Protein AF-A0A927XE94-F1 (afdb_monomer_lite)

Structure (mmCIF, N/CA/C/O backbone):
data_AF-A0A927XE94-F1
#
_entry.id   AF-A0A927XE94-F1
#
loop_
_atom_site.group_PDB
_atom_site.id
_atom_site.type_symbol
_atom_site.label_atom_id
_atom_site.label_alt_id
_atom_site.label_comp_id
_atom_site.label_asym_id
_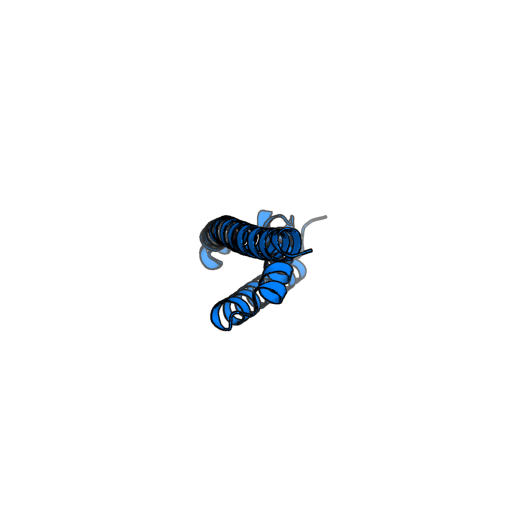atom_site.label_entity_id
_atom_site.label_seq_id
_atom_site.pdbx_PDB_ins_code
_atom_site.Cartn_x
_atom_site.Cartn_y
_atom_site.Cartn_z
_atom_site.occupancy
_atom_site.B_iso_or_equiv
_atom_site.auth_seq_id
_atom_site.auth_comp_id
_atom_site.auth_asym_id
_atom_site.auth_atom_id
_atom_site.pdbx_PDB_model_num
ATOM 1 N N . MET A 1 1 ? -11.392 18.296 19.621 1.00 59.00 1 MET A N 1
ATOM 2 C CA . MET A 1 1 ? -12.677 17.599 19.860 1.00 59.00 1 MET A CA 1
ATOM 3 C C . MET A 1 1 ? -12.341 16.137 20.080 1.00 59.00 1 MET A C 1
ATOM 5 O O . MET A 1 1 ? -11.395 15.687 19.453 1.00 59.00 1 MET A O 1
ATOM 9 N N . ALA A 1 2 ? -13.008 15.434 20.996 1.00 74.56 2 ALA A N 1
ATOM 10 C CA . ALA A 1 2 ? -12.756 14.004 21.177 1.00 74.56 2 ALA A CA 1
ATOM 11 C C . ALA A 1 2 ? -13.324 13.235 19.975 1.00 74.56 2 ALA A C 1
ATOM 13 O O . ALA A 1 2 ? -14.479 13.475 19.620 1.00 74.56 2 ALA A O 1
ATOM 14 N N . VAL A 1 3 ? -12.530 12.353 19.362 1.00 80.94 3 VAL A N 1
ATOM 15 C CA . VAL A 1 3 ? -12.985 11.488 18.266 1.00 80.94 3 VAL A CA 1
ATOM 16 C C . VAL A 1 3 ? -14.110 10.587 18.768 1.00 80.94 3 VAL A C 1
ATOM 18 O O . VAL A 1 3 ? -13.988 9.914 19.796 1.00 80.94 3 VAL A O 1
ATOM 21 N N . THR A 1 4 ? -15.224 10.577 18.046 1.00 88.56 4 THR A N 1
ATOM 22 C CA . THR A 1 4 ? -16.390 9.763 18.385 1.00 88.56 4 THR A CA 1
ATOM 23 C C . THR A 1 4 ? -16.169 8.293 18.025 1.00 88.56 4 THR A C 1
ATOM 25 O O . THR A 1 4 ? -15.383 7.940 17.143 1.00 88.56 4 THR A O 1
ATOM 28 N N . GLN A 1 5 ? -16.905 7.399 18.687 1.00 88.56 5 GLN A N 1
ATOM 29 C CA . GLN A 1 5 ? -16.843 5.968 18.374 1.00 88.56 5 GLN A CA 1
ATOM 30 C C . GLN A 1 5 ? -17.301 5.666 16.937 1.00 88.56 5 GLN A C 1
ATOM 32 O O . GLN A 1 5 ? -16.804 4.730 16.315 1.00 88.56 5 GLN A O 1
ATOM 37 N N . GLU A 1 6 ? -18.227 6.464 16.406 1.00 91.25 6 GLU A N 1
ATOM 38 C CA . GLU A 1 6 ? -18.730 6.332 15.038 1.00 91.25 6 GLU A CA 1
ATOM 39 C C . GLU A 1 6 ? -17.656 6.705 14.006 1.00 91.25 6 GLU A C 1
ATOM 41 O O . GLU A 1 6 ? -17.423 5.949 13.062 1.00 91.25 6 GLU A O 1
ATOM 46 N N . GLU A 1 7 ? -16.919 7.796 14.238 1.00 92.25 7 GLU A N 1
ATOM 47 C CA . GLU A 1 7 ? -15.772 8.191 13.408 1.00 92.25 7 GLU A CA 1
ATOM 48 C C . GLU A 1 7 ? -14.672 7.121 13.424 1.00 92.25 7 GLU A C 1
ATOM 50 O O . GLU A 1 7 ? -14.163 6.746 12.365 1.00 92.25 7 GLU A O 1
ATOM 55 N N . LYS A 1 8 ? -14.364 6.540 14.596 1.00 92.00 8 LYS A N 1
ATOM 56 C CA . LYS A 1 8 ? -13.419 5.411 14.699 1.00 92.00 8 LYS A CA 1
ATOM 57 C C . LYS A 1 8 ? -13.870 4.211 13.873 1.00 92.00 8 LYS A C 1
ATOM 59 O O . LYS A 1 8 ? -13.077 3.631 13.135 1.00 92.00 8 LYS A O 1
ATOM 64 N N . GLN A 1 9 ? -15.140 3.824 13.976 1.00 94.00 9 GLN A N 1
ATOM 65 C CA . GLN A 1 9 ? -15.673 2.686 13.225 1.00 94.00 9 GLN A CA 1
ATOM 66 C C . GLN A 1 9 ? -15.656 2.927 11.713 1.00 94.00 9 GLN A C 1
ATOM 68 O O . GLN A 1 9 ? -15.313 2.014 10.956 1.00 94.00 9 GLN A O 1
ATOM 73 N N . ALA A 1 10 ? -15.994 4.140 11.271 1.00 95.62 10 ALA A N 1
ATOM 74 C CA . ALA A 1 10 ? -15.935 4.521 9.867 1.00 95.62 10 ALA A CA 1
ATOM 75 C C . ALA A 1 10 ? -14.500 4.437 9.323 1.00 95.62 10 ALA A C 1
ATOM 77 O O . ALA A 1 10 ? -14.279 3.819 8.276 1.00 95.62 10 ALA A O 1
ATOM 78 N N . GLU A 1 11 ? -13.520 4.958 10.065 1.00 95.88 11 GLU A N 1
ATOM 79 C CA . GLU A 1 11 ? -12.117 4.941 9.644 1.00 95.88 11 GLU A CA 1
ATOM 80 C C . GLU A 1 11 ? -11.541 3.519 9.629 1.00 95.88 11 GLU A C 1
ATOM 82 O O . GLU A 1 11 ? -10.878 3.121 8.673 1.00 95.88 11 GLU A O 1
ATOM 87 N N . VAL A 1 12 ? -11.875 2.686 10.620 1.00 95.94 12 VAL A N 1
ATOM 88 C CA . VAL A 1 12 ? -11.479 1.266 10.637 1.00 95.94 12 VAL A CA 1
ATOM 89 C C . VAL A 1 12 ? -12.097 0.498 9.465 1.00 95.94 12 VAL A C 1
ATOM 91 O O . VAL A 1 12 ? -11.441 -0.355 8.862 1.00 95.94 12 VAL A O 1
ATOM 94 N N . LYS A 1 13 ? -13.352 0.788 9.105 1.00 97.44 13 LYS A N 1
ATOM 95 C CA . LYS A 1 13 ? -13.994 0.184 7.929 1.00 97.44 13 LYS A CA 1
ATOM 96 C C . LYS A 1 13 ? -13.278 0.595 6.642 1.00 97.44 13 LYS A C 1
ATOM 98 O O . LYS A 1 13 ? -13.048 -0.258 5.784 1.00 97.44 13 LYS A O 1
ATOM 103 N N . LYS A 1 14 ? -12.898 1.870 6.527 1.00 97.94 14 LYS A N 1
ATOM 104 C CA . LYS A 1 14 ? -12.124 2.391 5.397 1.00 97.94 14 LYS A CA 1
ATOM 105 C C . LYS A 1 14 ? -10.752 1.722 5.307 1.00 97.94 14 LYS A C 1
ATOM 107 O O . LYS A 1 14 ? -10.422 1.189 4.252 1.00 97.94 14 LYS A O 1
ATOM 112 N N . LEU A 1 15 ? -10.015 1.643 6.417 1.00 98.25 15 LEU A N 1
ATOM 113 C CA . LEU A 1 15 ? -8.732 0.941 6.510 1.00 98.25 15 LEU A CA 1
ATOM 114 C C . LEU A 1 15 ? -8.839 -0.493 5.974 1.00 98.25 15 LEU A C 1
ATOM 116 O O . LEU A 1 15 ? -8.082 -0.880 5.089 1.00 98.25 15 LEU A O 1
ATOM 120 N N . LYS A 1 16 ? -9.799 -1.275 6.485 1.00 98.06 16 LYS A N 1
ATOM 121 C CA . LYS A 1 16 ? -9.990 -2.677 6.077 1.00 98.06 16 LYS A CA 1
ATOM 122 C C . LYS A 1 16 ? -10.305 -2.807 4.591 1.00 98.06 16 LYS A C 1
ATOM 124 O O . LYS A 1 16 ? -9.756 -3.687 3.933 1.00 98.06 16 LYS A O 1
ATOM 129 N N . LYS A 1 17 ? -11.168 -1.930 4.072 1.00 98.50 17 LYS A N 1
ATOM 130 C CA . LYS A 1 17 ? -11.512 -1.892 2.649 1.00 98.50 17 LYS A CA 1
ATOM 131 C C . LYS A 1 17 ? -10.267 -1.645 1.793 1.00 98.50 17 LYS A C 1
ATOM 133 O O . LYS A 1 17 ? -9.988 -2.442 0.906 1.00 98.50 17 LYS A O 1
ATOM 138 N N . VAL A 1 18 ? -9.498 -0.600 2.102 1.00 98.50 18 VAL A N 1
ATOM 139 C CA . VAL A 1 18 ? -8.296 -0.233 1.336 1.00 98.50 18 VAL A CA 1
ATOM 140 C C . VAL A 1 18 ? -7.241 -1.339 1.395 1.00 98.50 18 VAL A C 1
ATOM 142 O O . VAL A 1 18 ? -6.654 -1.672 0.371 1.00 98.50 18 VAL A O 1
ATOM 145 N N . VAL A 1 19 ? -7.025 -1.957 2.561 1.00 98.44 19 VAL A N 1
ATOM 146 C CA . VAL A 1 19 ? -6.098 -3.095 2.699 1.00 98.44 19 VAL A CA 1
ATOM 147 C C . VAL A 1 19 ? -6.518 -4.270 1.813 1.00 98.44 19 VAL A C 1
ATOM 149 O O . VAL A 1 19 ? -5.669 -4.846 1.134 1.00 98.44 19 VAL A O 1
ATOM 152 N N . HIS A 1 20 ? -7.811 -4.610 1.789 1.00 98.50 20 HIS A N 1
ATOM 153 C CA . HIS A 1 20 ? -8.329 -5.695 0.954 1.00 98.50 20 HIS A CA 1
ATOM 154 C C . HIS A 1 20 ? -8.168 -5.382 -0.538 1.00 98.50 20 HIS A C 1
ATOM 156 O O . HIS A 1 20 ? -7.568 -6.163 -1.271 1.00 98.50 20 HIS A O 1
ATOM 162 N N . GLU A 1 21 ? -8.631 -4.210 -0.978 1.00 98.56 21 GLU A N 1
ATOM 163 C CA . GLU A 1 21 ? -8.545 -3.788 -2.380 1.00 98.56 21 GLU A CA 1
ATOM 164 C C . GLU A 1 21 ? -7.089 -3.683 -2.851 1.00 98.56 21 GLU A C 1
ATOM 166 O O . GLU A 1 21 ? -6.767 -4.059 -3.979 1.00 98.56 21 GLU A O 1
ATOM 171 N N . MET A 1 22 ? -6.179 -3.213 -1.992 1.00 98.44 22 MET A N 1
ATOM 172 C CA . MET A 1 22 ? -4.755 -3.151 -2.315 1.00 98.44 22 MET A CA 1
ATOM 173 C C . MET A 1 22 ? -4.170 -4.558 -2.477 1.00 98.44 22 MET A C 1
ATOM 175 O O . MET A 1 22 ? -3.424 -4.798 -3.426 1.00 98.44 22 MET A O 1
ATOM 179 N N . GLY A 1 23 ? -4.518 -5.492 -1.586 1.00 98.25 23 GLY A N 1
ATOM 180 C CA . GLY A 1 23 ? -4.106 -6.894 -1.680 1.00 98.25 23 GLY A CA 1
ATOM 181 C C . GLY A 1 23 ? -4.592 -7.569 -2.966 1.00 98.25 23 GLY A C 1
ATOM 182 O O . GLY A 1 23 ? -3.806 -8.222 -3.658 1.00 98.25 23 GLY A O 1
ATOM 183 N N . ASP A 1 24 ? -5.851 -7.346 -3.338 1.00 98.62 24 ASP A N 1
ATOM 184 C CA . ASP A 1 24 ? -6.429 -7.873 -4.577 1.00 98.62 24 ASP A CA 1
ATOM 185 C C . ASP A 1 24 ? -5.729 -7.301 -5.815 1.00 98.62 24 ASP A C 1
ATOM 187 O O . ASP A 1 24 ? -5.366 -8.039 -6.730 1.00 98.62 24 ASP A O 1
ATOM 191 N N . ASN A 1 25 ? -5.469 -5.993 -5.855 1.00 98.56 25 ASN A N 1
ATOM 192 C CA . ASN A 1 25 ? -4.767 -5.389 -6.989 1.00 98.56 25 ASN A CA 1
ATOM 193 C C . ASN A 1 25 ? -3.322 -5.893 -7.106 1.00 98.56 25 ASN A C 1
ATOM 195 O O . ASN A 1 25 ? -2.857 -6.174 -8.210 1.00 98.56 25 ASN A O 1
ATOM 199 N N . LEU A 1 26 ? -2.624 -6.079 -5.982 1.00 98.00 26 LEU A N 1
ATOM 200 C CA . LEU A 1 26 ? -1.271 -6.641 -5.978 1.00 98.00 26 LEU A CA 1
ATOM 201 C C . LEU A 1 26 ? -1.233 -8.081 -6.495 1.00 98.00 26 LEU A C 1
ATOM 203 O O . LEU A 1 26 ? -0.355 -8.415 -7.288 1.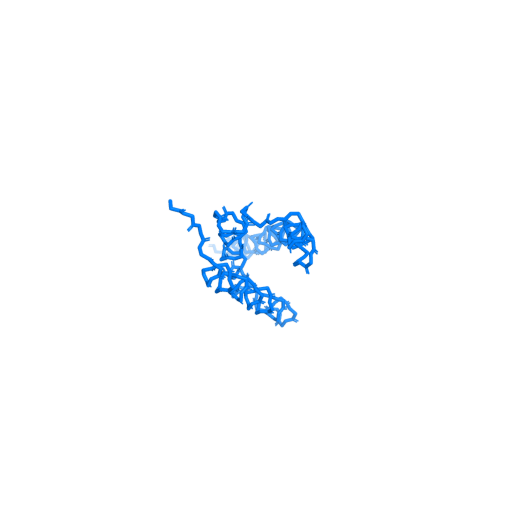00 98.00 26 LEU A O 1
ATOM 207 N N . THR A 1 27 ? -2.173 -8.926 -6.070 1.00 98.00 27 THR A N 1
ATOM 208 C CA . THR A 1 27 ? -2.230 -10.333 -6.505 1.00 98.00 27 THR A CA 1
ATOM 209 C C . THR A 1 27 ? -2.628 -10.484 -7.975 1.00 98.00 27 THR A C 1
ATOM 211 O O . THR A 1 27 ? -2.196 -11.435 -8.623 1.00 98.00 27 THR A O 1
ATOM 214 N N . ASN A 1 28 ? -3.366 -9.517 -8.528 1.00 98.25 28 ASN A N 1
ATOM 215 C CA . ASN A 1 28 ? -3.758 -9.478 -9.939 1.00 98.25 28 ASN A CA 1
ATOM 216 C C . ASN A 1 28 ? -2.786 -8.697 -10.847 1.00 98.25 28 ASN A C 1
ATOM 218 O O . ASN A 1 28 ? -3.059 -8.537 -12.032 1.00 98.25 28 ASN A O 1
ATOM 222 N N . ASN A 1 29 ? -1.637 -8.244 -10.330 1.00 97.12 29 ASN A N 1
ATOM 223 C CA . ASN A 1 29 ? -0.648 -7.423 -11.049 1.00 97.12 29 ASN A CA 1
ATOM 224 C C . ASN A 1 29 ? -1.155 -6.042 -11.522 1.00 97.12 29 ASN A C 1
ATOM 226 O O . ASN A 1 29 ? -0.538 -5.413 -12.385 1.00 97.12 29 ASN A O 1
ATOM 230 N N . ASN A 1 30 ? -2.227 -5.527 -10.921 1.00 97.88 30 ASN A N 1
ATOM 231 C CA . ASN A 1 30 ? -2.740 -4.174 -11.151 1.00 97.88 30 ASN A CA 1
ATOM 232 C C . ASN A 1 30 ? -1.919 -3.163 -10.331 1.00 97.88 30 ASN A C 1
ATOM 234 O O . ASN A 1 30 ? -2.363 -2.611 -9.320 1.00 97.88 30 ASN A O 1
ATOM 238 N N . PHE A 1 31 ? -0.645 -2.990 -10.697 1.00 95.56 31 PHE A N 1
ATOM 239 C CA . PHE A 1 31 ? 0.322 -2.276 -9.857 1.00 95.56 31 PHE A CA 1
ATOM 240 C C . PHE A 1 31 ? 0.089 -0.765 -9.765 1.00 95.56 31 PHE A C 1
ATOM 242 O O . PHE A 1 31 ? 0.535 -0.149 -8.794 1.00 95.56 31 PHE A O 1
ATOM 249 N N . GLU A 1 32 ? -0.579 -0.161 -10.747 1.00 95.69 32 GLU A N 1
ATOM 250 C CA . GLU A 1 32 ? -0.858 1.275 -10.732 1.00 95.69 32 GLU A CA 1
ATOM 251 C C . GLU A 1 32 ? -2.050 1.589 -9.816 1.00 95.69 32 GLU A C 1
ATOM 253 O O . GLU A 1 32 ? -1.955 2.475 -8.969 1.00 95.69 32 GLU A O 1
ATOM 258 N N . GLU A 1 33 ? -3.113 0.787 -9.869 1.00 97.50 33 GLU A N 1
ATOM 259 C CA . GLU A 1 33 ? -4.227 0.837 -8.919 1.00 97.50 33 GLU A CA 1
ATOM 260 C C . GLU A 1 33 ? -3.738 0.561 -7.490 1.00 97.50 33 GLU A C 1
ATOM 262 O O . GLU A 1 33 ? -4.048 1.315 -6.563 1.00 97.50 33 GLU A O 1
ATOM 267 N N . ALA A 1 34 ? -2.889 -0.458 -7.308 1.00 98.25 34 ALA A N 1
ATOM 268 C CA . ALA A 1 34 ? -2.270 -0.748 -6.015 1.00 98.25 34 ALA A CA 1
ATOM 269 C C . ALA A 1 34 ? -1.412 0.420 -5.496 1.00 98.25 34 ALA A C 1
ATOM 271 O O . ALA A 1 34 ? -1.341 0.635 -4.288 1.00 98.25 34 ALA A O 1
ATOM 272 N N . PHE A 1 35 ? -0.769 1.189 -6.382 1.00 98.00 35 PHE A N 1
ATOM 273 C CA . PHE A 1 35 ? -0.001 2.376 -6.001 1.00 98.00 35 PHE A CA 1
ATOM 274 C C . PHE A 1 35 ? -0.891 3.509 -5.491 1.00 98.00 35 PHE A C 1
ATOM 276 O O . PHE A 1 35 ? -0.545 4.147 -4.495 1.00 98.00 35 PHE A O 1
ATOM 283 N N . GLN A 1 36 ? -2.052 3.735 -6.105 1.00 98.25 36 GLN A N 1
ATOM 284 C CA . GLN A 1 36 ? -3.012 4.719 -5.594 1.00 98.25 36 GLN A CA 1
ATOM 285 C C . GLN A 1 36 ? -3.534 4.310 -4.209 1.00 98.25 36 GLN A C 1
ATOM 287 O O . GLN A 1 36 ? -3.476 5.104 -3.268 1.00 98.25 36 GLN A O 1
ATOM 292 N N . LEU A 1 37 ? -3.922 3.041 -4.048 1.00 98.62 37 LEU A N 1
ATOM 293 C CA . LEU A 1 37 ? -4.385 2.495 -2.768 1.00 98.62 37 LEU A CA 1
ATOM 294 C C . LEU A 1 37 ? -3.293 2.508 -1.688 1.00 98.62 37 LEU A C 1
ATOM 296 O O . LEU A 1 37 ? -3.590 2.744 -0.521 1.00 98.62 37 LEU A O 1
ATOM 300 N N . ALA A 1 38 ? -2.021 2.327 -2.053 1.00 98.38 38 ALA A N 1
ATOM 301 C CA . ALA A 1 38 ? -0.902 2.433 -1.116 1.00 98.38 38 ALA A CA 1
ATOM 302 C C . ALA A 1 38 ? -0.727 3.853 -0.554 1.00 98.38 38 ALA A C 1
ATOM 304 O O . ALA A 1 38 ? -0.380 4.013 0.619 1.00 98.38 38 ALA A O 1
ATOM 305 N N . ASN A 1 39 ? -0.959 4.883 -1.375 1.00 98.38 39 ASN A N 1
ATOM 306 C CA . ASN A 1 39 ? -0.953 6.272 -0.912 1.00 98.38 39 ASN A CA 1
ATOM 307 C C . ASN A 1 39 ? -2.127 6.534 0.035 1.00 98.38 39 ASN A C 1
ATOM 309 O O . ASN A 1 39 ? -1.923 7.102 1.106 1.00 98.38 39 ASN A O 1
ATOM 313 N N . GLU A 1 40 ? -3.327 6.061 -0.311 1.00 98.25 40 GLU A N 1
ATOM 314 C CA . GLU A 1 40 ? -4.498 6.179 0.562 1.00 98.25 40 GLU A CA 1
ATOM 315 C C . GLU A 1 40 ? -4.284 5.455 1.899 1.00 98.25 40 GLU A C 1
ATOM 317 O O . GLU A 1 40 ? -4.526 6.028 2.963 1.00 98.25 40 GLU A O 1
ATOM 322 N N . LEU A 1 41 ? -3.759 4.228 1.863 1.00 98.50 41 LEU A N 1
ATOM 323 C CA . LEU A 1 41 ? -3.448 3.449 3.058 1.00 98.50 41 LEU A CA 1
ATOM 324 C C . LEU A 1 41 ? -2.446 4.179 3.954 1.00 98.50 41 LEU A C 1
ATOM 326 O O . LEU A 1 41 ? -2.623 4.216 5.170 1.00 98.50 41 LEU A O 1
ATOM 330 N N . LYS A 1 42 ? -1.413 4.790 3.363 1.00 98.19 42 LYS A N 1
ATOM 331 C CA . LYS A 1 42 ? -0.453 5.610 4.105 1.00 98.19 42 LYS A CA 1
ATOM 332 C C . LYS A 1 42 ? -1.159 6.761 4.826 1.00 98.19 42 LYS A C 1
ATOM 334 O O . LYS A 1 42 ? -0.954 6.925 6.025 1.00 98.19 42 LYS A O 1
ATOM 339 N N . THR A 1 43 ? -2.010 7.510 4.125 1.00 97.94 43 THR A N 1
ATOM 340 C CA . THR A 1 43 ? -2.761 8.630 4.709 1.00 97.94 43 THR A CA 1
ATOM 341 C C . THR A 1 43 ? -3.656 8.185 5.865 1.00 97.94 43 THR A C 1
ATOM 343 O O . THR A 1 43 ? -3.674 8.850 6.895 1.00 97.94 43 THR A O 1
ATOM 346 N N . ILE A 1 44 ? -4.349 7.049 5.738 1.00 97.69 44 ILE A N 1
ATOM 347 C CA . ILE A 1 44 ? -5.177 6.495 6.821 1.00 97.69 44 ILE A CA 1
ATOM 348 C C . ILE A 1 44 ? -4.311 6.152 8.043 1.00 97.69 44 ILE A C 1
ATOM 350 O O . ILE A 1 44 ? -4.636 6.530 9.164 1.00 97.69 44 ILE A O 1
ATOM 354 N N . LEU A 1 45 ? -3.183 5.461 7.840 1.00 97.06 45 LEU A N 1
ATOM 355 C CA . LEU A 1 45 ? -2.295 5.026 8.928 1.00 97.06 45 LEU A CA 1
ATOM 356 C C . LEU A 1 45 ? -1.597 6.186 9.656 1.00 97.06 45 LEU A C 1
ATOM 358 O O . LEU A 1 45 ? -1.208 6.036 10.817 1.00 97.06 45 LEU A O 1
ATOM 362 N N . GLU A 1 46 ? -1.395 7.310 8.973 1.00 96.06 46 GLU A N 1
ATOM 363 C CA . GLU A 1 46 ? -0.837 8.548 9.530 1.00 96.06 46 GLU A CA 1
ATOM 364 C C . GLU A 1 46 ? -1.915 9.457 10.146 1.00 96.06 46 GLU A C 1
ATOM 366 O O . GLU A 1 46 ? -1.567 10.416 10.828 1.00 96.06 46 GLU A O 1
ATOM 371 N N . GLY A 1 47 ? -3.201 9.151 9.944 1.00 95.69 47 GLY A N 1
ATOM 372 C CA . GLY A 1 47 ? -4.320 9.954 10.429 1.00 95.69 47 GLY A CA 1
ATOM 373 C C . GLY A 1 47 ? -4.565 9.847 11.937 1.00 95.69 47 GLY A C 1
ATOM 374 O O . GLY A 1 47 ? -4.405 8.782 12.540 1.00 95.69 47 GLY A O 1
ATOM 375 N N . ASP A 1 48 ? -5.032 10.951 12.528 1.00 93.69 48 ASP A N 1
ATOM 376 C CA . ASP A 1 48 ? -5.230 11.112 13.977 1.00 93.69 48 ASP A CA 1
ATOM 377 C C . ASP A 1 48 ? -6.113 10.011 14.587 1.00 93.69 48 ASP A C 1
ATOM 379 O O . ASP A 1 48 ? -5.774 9.441 15.619 1.00 93.69 48 ASP A O 1
ATOM 383 N N . ILE A 1 49 ? -7.198 9.623 13.905 1.00 93.69 49 ILE A N 1
ATOM 384 C CA . ILE A 1 49 ? -8.137 8.594 14.387 1.00 93.69 49 ILE A CA 1
ATOM 385 C C . ILE A 1 49 ? -7.442 7.241 14.601 1.00 93.69 49 ILE A C 1
ATOM 387 O O . ILE A 1 49 ? -7.704 6.560 15.594 1.00 93.69 49 ILE A O 1
ATOM 391 N N . ILE A 1 50 ? -6.551 6.843 13.685 1.00 93.44 50 ILE A N 1
ATOM 392 C CA . ILE A 1 50 ? -5.809 5.579 13.786 1.00 93.44 50 ILE A CA 1
ATOM 393 C C . ILE A 1 50 ? -4.727 5.665 14.867 1.00 93.44 50 ILE A C 1
ATOM 395 O O . ILE A 1 50 ? -4.460 4.677 15.549 1.00 93.44 50 ILE A O 1
ATOM 399 N N . GLN A 1 51 ? -4.119 6.837 15.049 1.00 92.38 51 GLN A N 1
ATOM 400 C CA . GLN A 1 51 ? -3.105 7.071 16.083 1.00 92.38 51 GLN A CA 1
ATOM 401 C C . GLN A 1 51 ? -3.713 7.131 17.495 1.00 92.38 51 GLN A C 1
ATOM 403 O O . GLN A 1 51 ? -3.042 6.789 18.465 1.00 92.38 51 GLN A O 1
ATOM 408 N N . GLU A 1 52 ? -4.991 7.498 17.613 1.00 92.44 52 GLU A N 1
ATOM 409 C CA . GLU A 1 52 ? -5.761 7.500 18.865 1.00 92.44 52 GLU A CA 1
ATOM 410 C C . GLU A 1 52 ? -6.361 6.131 19.245 1.00 92.44 52 GLU A C 1
ATOM 412 O O . GLU A 1 52 ? -7.097 6.019 20.238 1.00 92.44 52 GLU A O 1
ATOM 417 N N . LEU A 1 53 ? -6.097 5.077 18.469 1.00 92.56 53 LEU A N 1
ATOM 418 C CA . LEU A 1 53 ? -6.471 3.721 18.861 1.00 92.56 53 LEU A CA 1
ATOM 419 C C . LEU A 1 53 ? -5.695 3.302 20.112 1.00 92.56 53 LEU A C 1
ATOM 421 O O . LEU A 1 53 ? -4.490 3.521 20.240 1.00 92.56 53 LEU A O 1
ATOM 425 N N . SER A 1 54 ? -6.385 2.641 21.036 1.00 93.12 54 SER A N 1
ATOM 426 C CA . SER A 1 54 ? -5.723 1.988 22.158 1.00 93.12 54 SER A CA 1
ATOM 427 C C . SER A 1 54 ? -4.776 0.895 21.657 1.00 93.12 54 SER A C 1
ATOM 429 O O . SER A 1 54 ? -4.976 0.306 20.593 1.00 93.12 54 SER A O 1
ATOM 431 N N . LEU A 1 55 ? -3.773 0.546 22.469 1.00 93.81 55 LEU A N 1
ATOM 432 C CA . LEU A 1 55 ? -2.842 -0.544 22.155 1.00 93.81 55 LEU A CA 1
ATOM 433 C C . LEU A 1 55 ? -3.580 -1.851 21.812 1.00 93.81 55 LEU A C 1
ATOM 435 O O . LEU A 1 55 ? -3.171 -2.584 20.917 1.00 93.81 55 LEU A O 1
ATOM 439 N N . LYS A 1 56 ? -4.686 -2.135 22.513 1.00 95.88 56 LYS A N 1
ATOM 440 C CA . LYS A 1 56 ? -5.511 -3.321 22.270 1.00 95.88 56 LYS A CA 1
ATOM 441 C C . LYS A 1 56 ? -6.165 -3.272 20.886 1.00 95.88 56 LYS A C 1
ATOM 443 O O . LYS A 1 56 ? -6.021 -4.228 20.134 1.00 95.88 56 LYS A O 1
ATOM 448 N N . GLU A 1 57 ? -6.819 -2.164 20.539 1.00 94.38 57 GLU A N 1
ATOM 449 C CA . GLU A 1 57 ? -7.468 -1.985 19.230 1.00 94.38 57 GLU A CA 1
ATOM 450 C C . GLU A 1 57 ? -6.450 -2.035 18.082 1.00 94.38 57 GLU A C 1
ATOM 452 O O . GLU A 1 57 ? -6.675 -2.703 17.075 1.00 94.38 57 GLU A O 1
ATOM 457 N N . ALA A 1 58 ? -5.300 -1.377 18.247 1.00 95.06 58 ALA A N 1
ATOM 458 C CA . ALA A 1 58 ? -4.233 -1.384 17.251 1.00 95.06 58 ALA A CA 1
ATOM 459 C C . ALA A 1 58 ? -3.661 -2.795 17.019 1.00 95.06 58 ALA A C 1
ATOM 461 O O . ALA A 1 58 ? -3.372 -3.161 15.877 1.00 95.06 58 ALA A O 1
ATOM 462 N N . ASN A 1 59 ? -3.536 -3.598 18.082 1.00 95.88 59 ASN A N 1
ATOM 463 C CA . ASN A 1 59 ? -3.101 -4.991 17.991 1.00 95.88 59 ASN A CA 1
ATOM 464 C C . ASN A 1 59 ? -4.155 -5.884 17.323 1.00 95.88 59 ASN A C 1
ATOM 466 O O . ASN A 1 59 ? -3.804 -6.677 16.456 1.00 95.88 59 ASN A O 1
ATOM 470 N N . GLU A 1 60 ? -5.437 -5.735 17.672 1.00 96.38 60 GLU A N 1
ATOM 471 C CA . GLU A 1 60 ? -6.543 -6.477 17.041 1.00 96.38 60 GLU A CA 1
ATOM 472 C C . GLU A 1 60 ? -6.678 -6.170 15.541 1.00 96.38 60 GLU A C 1
ATOM 474 O O . GLU A 1 60 ? -7.118 -7.014 14.761 1.00 96.38 60 GLU A O 1
ATOM 479 N N . LEU A 1 61 ? -6.284 -4.966 15.124 1.00 95.94 61 LEU A N 1
ATOM 480 C CA . LEU A 1 61 ? -6.269 -4.541 13.725 1.00 95.94 61 LEU A CA 1
ATOM 481 C C . LEU A 1 61 ? -4.930 -4.783 13.018 1.00 95.94 61 LEU A C 1
ATOM 483 O O . LEU A 1 61 ? -4.815 -4.453 11.839 1.00 95.94 61 LEU A O 1
ATOM 487 N N . HIS A 1 62 ? -3.930 -5.344 13.704 1.00 97.19 62 HIS A N 1
ATOM 488 C CA . HIS A 1 62 ? -2.595 -5.595 13.153 1.00 97.19 62 HIS A CA 1
ATOM 489 C C . HIS A 1 62 ? -1.935 -4.348 12.529 1.00 97.19 62 HIS A C 1
ATOM 491 O O . HIS A 1 62 ? -1.216 -4.446 11.533 1.00 97.19 62 HIS A O 1
ATOM 497 N N . ILE A 1 63 ? -2.157 -3.157 13.105 1.00 97.25 63 ILE A N 1
ATOM 498 C CA . ILE A 1 63 ? -1.712 -1.874 12.524 1.00 97.25 63 ILE A CA 1
ATOM 499 C C . ILE A 1 63 ? -0.205 -1.857 12.247 1.00 97.25 63 ILE A C 1
ATOM 501 O O . ILE A 1 63 ? 0.235 -1.389 11.196 1.00 97.25 63 ILE A O 1
ATOM 505 N N . GLU A 1 64 ? 0.596 -2.391 13.167 1.00 96.31 64 GLU A N 1
ATOM 506 C CA . GLU A 1 64 ? 2.053 -2.415 13.026 1.00 96.31 64 GLU A CA 1
ATOM 507 C C . GLU A 1 64 ? 2.514 -3.338 11.886 1.00 96.31 64 GLU A C 1
ATOM 509 O O . GLU A 1 64 ? 3.430 -3.002 11.132 1.00 96.31 64 GLU A O 1
ATOM 514 N N . ASP A 1 65 ? 1.847 -4.475 11.695 1.00 98.19 65 ASP A N 1
ATOM 515 C CA . ASP A 1 65 ? 2.163 -5.403 10.608 1.00 98.19 65 ASP A CA 1
ATOM 516 C C . ASP A 1 65 ? 1.733 -4.839 9.249 1.00 98.19 65 ASP A C 1
ATOM 518 O O . ASP A 1 65 ? 2.460 -4.984 8.259 1.00 98.19 65 ASP A O 1
ATOM 522 N N . ILE A 1 66 ? 0.607 -4.118 9.203 1.00 98.31 66 ILE A N 1
ATOM 523 C CA . ILE A 1 66 ? 0.175 -3.372 8.015 1.00 98.31 66 ILE A CA 1
ATOM 524 C C . ILE A 1 66 ? 1.228 -2.312 7.658 1.00 98.31 66 ILE A C 1
ATOM 526 O O . ILE A 1 66 ? 1.675 -2.266 6.510 1.00 98.31 66 ILE A O 1
ATOM 530 N N . LYS A 1 67 ? 1.702 -1.514 8.628 1.00 97.94 67 LYS A N 1
ATOM 531 C CA . LYS A 1 67 ? 2.763 -0.508 8.415 1.00 97.94 67 LYS A CA 1
ATOM 532 C C . LYS A 1 67 ? 4.055 -1.138 7.885 1.00 97.94 67 LYS A C 1
ATOM 534 O O . LYS A 1 67 ? 4.617 -0.665 6.895 1.00 97.94 67 LYS A O 1
ATOM 539 N N . LYS A 1 68 ? 4.516 -2.238 8.489 1.00 98.25 68 LYS A N 1
ATOM 540 C CA . LYS A 1 68 ? 5.705 -2.981 8.025 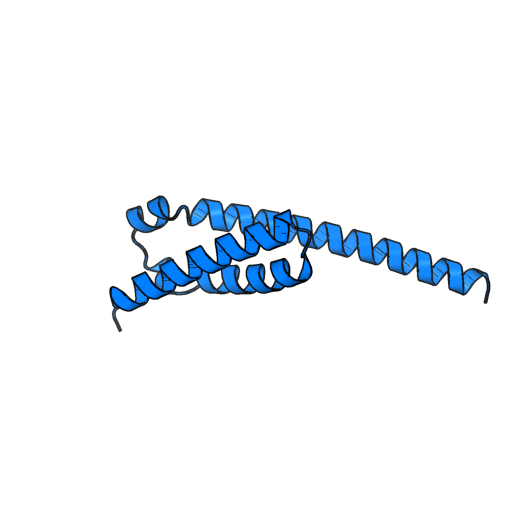1.00 98.25 68 LYS A CA 1
ATOM 541 C C . LYS A 1 68 ? 5.540 -3.508 6.602 1.00 98.25 68 LYS A C 1
ATOM 543 O O . LYS A 1 68 ? 6.467 -3.410 5.795 1.00 98.25 68 LYS A O 1
ATOM 548 N N . THR A 1 69 ? 4.367 -4.044 6.284 1.00 98.31 69 THR A N 1
ATOM 549 C CA . THR A 1 69 ? 4.056 -4.572 4.952 1.00 98.31 69 THR A CA 1
ATOM 550 C C . THR A 1 69 ? 4.015 -3.454 3.914 1.00 98.31 69 THR A C 1
ATOM 552 O O . THR A 1 69 ? 4.628 -3.589 2.855 1.00 98.31 69 THR A O 1
ATOM 555 N N . LEU A 1 70 ? 3.400 -2.313 4.239 1.00 98.44 70 LEU A N 1
ATOM 556 C CA . LEU A 1 70 ? 3.373 -1.131 3.378 1.00 98.44 70 LEU A CA 1
ATOM 557 C C . LEU A 1 70 ? 4.786 -0.581 3.114 1.00 98.44 70 LEU A C 1
ATOM 559 O O . LEU A 1 70 ? 5.126 -0.258 1.978 1.00 98.44 70 LEU A O 1
ATOM 563 N N . ASN A 1 71 ? 5.656 -0.554 4.127 1.00 98.25 71 ASN A N 1
ATOM 564 C CA . ASN A 1 71 ? 7.061 -0.171 3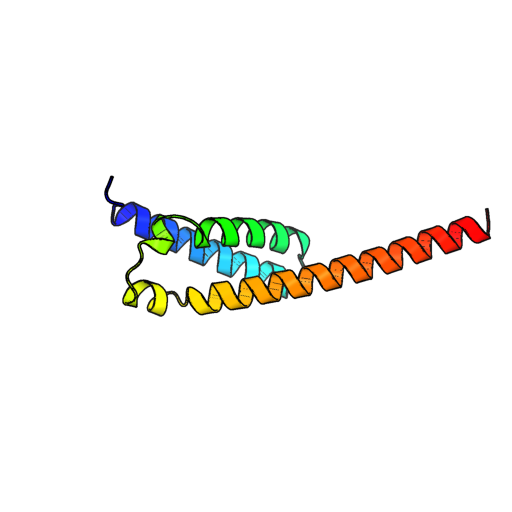.949 1.00 98.25 71 ASN A CA 1
ATOM 565 C C . ASN A 1 71 ? 7.803 -1.110 2.985 1.00 98.25 71 ASN A C 1
ATOM 567 O O . ASN A 1 71 ? 8.554 -0.656 2.118 1.00 98.25 71 ASN A O 1
ATOM 571 N N . ARG A 1 72 ? 7.566 -2.423 3.090 1.00 98.19 72 ARG A N 1
ATOM 572 C CA . ARG A 1 72 ? 8.127 -3.407 2.153 1.00 98.19 72 ARG A CA 1
ATOM 573 C C . ARG A 1 72 ? 7.571 -3.220 0.740 1.00 98.19 72 ARG A C 1
ATOM 575 O O . ARG A 1 72 ? 8.335 -3.295 -0.221 1.00 98.19 72 ARG A O 1
ATOM 582 N N . TYR A 1 73 ? 6.275 -2.934 0.611 1.00 98.38 73 TYR A N 1
ATOM 583 C CA . TYR A 1 73 ? 5.657 -2.589 -0.668 1.00 98.38 73 TYR A CA 1
ATOM 584 C C . TYR A 1 73 ? 6.370 -1.399 -1.326 1.00 98.38 73 TYR A C 1
ATOM 586 O O . TYR A 1 73 ? 6.756 -1.500 -2.490 1.00 98.38 73 TYR A O 1
ATOM 594 N N . TRP A 1 74 ? 6.629 -0.311 -0.591 1.00 98.44 74 TRP A N 1
ATOM 595 C CA . TRP A 1 74 ? 7.301 0.872 -1.141 1.00 98.44 74 TRP A CA 1
ATOM 596 C C . TRP A 1 74 ? 8.703 0.572 -1.670 1.00 98.44 74 TRP A C 1
ATOM 598 O O . TRP A 1 74 ? 9.067 1.033 -2.756 1.00 98.44 74 TRP A O 1
ATOM 608 N N . TYR A 1 75 ? 9.473 -0.238 -0.939 1.00 98.19 75 TYR A N 1
ATOM 609 C CA . TYR A 1 75 ? 10.773 -0.716 -1.404 1.00 98.19 75 TYR A CA 1
ATOM 610 C C . TYR A 1 75 ? 10.644 -1.504 -2.718 1.00 98.19 75 TYR A C 1
ATOM 612 O O . TYR A 1 75 ? 11.326 -1.185 -3.693 1.00 98.19 75 TYR A O 1
ATOM 620 N N . ASN A 1 76 ? 9.728 -2.474 -2.780 1.00 97.75 76 ASN A N 1
ATOM 621 C CA . ASN A 1 76 ? 9.525 -3.309 -3.967 1.00 97.75 76 ASN A CA 1
ATOM 622 C C . ASN A 1 76 ? 9.039 -2.498 -5.180 1.00 97.75 76 ASN A C 1
ATOM 624 O O . ASN A 1 76 ? 9.581 -2.639 -6.277 1.00 97.75 76 ASN A O 1
ATOM 628 N N . ASN A 1 77 ? 8.072 -1.597 -4.988 1.00 97.50 77 ASN A N 1
ATOM 629 C CA . ASN A 1 77 ? 7.568 -0.712 -6.039 1.00 97.50 77 ASN A CA 1
ATOM 630 C C . ASN A 1 77 ? 8.686 0.190 -6.595 1.00 97.50 77 ASN A C 1
ATOM 632 O O . ASN A 1 77 ? 8.785 0.380 -7.809 1.00 97.50 77 ASN A O 1
ATOM 636 N N . ARG A 1 78 ? 9.586 0.694 -5.738 1.00 97.50 78 ARG A N 1
ATOM 637 C CA . ARG A 1 78 ? 10.767 1.448 -6.187 1.00 97.50 78 ARG A CA 1
ATOM 638 C C . ARG A 1 78 ? 11.675 0.603 -7.083 1.00 97.50 78 ARG A C 1
ATOM 640 O O . ARG A 1 78 ? 12.069 1.084 -8.145 1.00 97.50 78 ARG A O 1
ATOM 647 N N . GLN A 1 79 ? 11.989 -0.632 -6.686 1.00 98.06 79 GLN A N 1
ATOM 648 C CA . GLN A 1 79 ? 12.829 -1.534 -7.489 1.00 98.06 79 GLN A CA 1
ATOM 649 C C . GLN A 1 79 ? 12.198 -1.825 -8.857 1.00 98.06 79 GLN A C 1
ATOM 651 O O . GLN A 1 79 ? 12.861 -1.684 -9.885 1.00 98.06 79 GLN A O 1
ATOM 656 N N . MET A 1 80 ? 10.899 -2.134 -8.886 1.00 96.88 80 MET A N 1
ATOM 657 C CA . MET A 1 80 ? 10.148 -2.361 -10.125 1.00 96.88 80 MET A CA 1
ATOM 658 C C . MET A 1 80 ? 10.225 -1.150 -11.067 1.00 96.88 80 MET A C 1
ATOM 660 O O . MET A 1 80 ? 10.507 -1.293 -12.258 1.00 96.88 80 MET A O 1
ATOM 664 N N . ARG A 1 81 ? 10.021 0.063 -10.538 1.00 95.56 81 ARG A N 1
ATOM 665 C CA . ARG A 1 81 ? 10.067 1.298 -11.337 1.00 95.56 81 ARG A CA 1
ATOM 666 C C . ARG A 1 81 ? 11.474 1.601 -11.858 1.00 95.56 81 ARG A C 1
ATOM 668 O O . ARG A 1 81 ? 11.601 2.047 -12.999 1.00 95.56 81 ARG A O 1
ATOM 675 N N . MET A 1 82 ? 12.519 1.326 -11.073 1.00 97.62 82 MET A N 1
ATOM 676 C CA . MET A 1 82 ? 13.911 1.439 -11.528 1.00 97.62 82 MET A CA 1
ATOM 677 C C . MET A 1 82 ? 14.211 0.473 -12.675 1.00 97.62 82 MET A C 1
ATOM 679 O O . MET A 1 82 ? 14.761 0.893 -13.693 1.00 97.62 82 MET A O 1
ATOM 683 N N . PHE A 1 83 ? 13.800 -0.790 -12.542 1.00 97.69 83 PHE A N 1
ATOM 684 C CA . PHE A 1 83 ? 13.956 -1.793 -13.593 1.00 97.69 83 PHE A CA 1
ATOM 685 C C . PHE A 1 83 ? 13.259 -1.366 -14.893 1.00 97.69 83 PHE A C 1
ATOM 687 O O . PHE A 1 83 ? 13.889 -1.323 -15.950 1.00 97.69 83 PHE A O 1
ATOM 694 N N . ALA A 1 84 ? 11.992 -0.946 -14.811 1.00 96.12 84 ALA A N 1
ATOM 695 C CA . ALA A 1 84 ? 11.247 -0.443 -15.964 1.00 96.12 84 ALA A CA 1
ATOM 696 C C . ALA A 1 84 ? 11.918 0.788 -16.605 1.00 96.12 84 ALA A C 1
ATOM 698 O O . ALA A 1 84 ? 11.953 0.912 -17.828 1.00 96.12 84 ALA A O 1
ATOM 699 N N . GLY A 1 85 ? 12.484 1.689 -15.795 1.00 97.88 85 GLY A N 1
ATOM 700 C CA . GLY A 1 85 ? 13.265 2.829 -16.281 1.00 97.88 85 GLY A CA 1
ATOM 701 C C . GLY A 1 85 ? 14.525 2.412 -17.046 1.00 97.88 85 GLY A C 1
ATOM 702 O O . GLY A 1 85 ? 14.806 2.974 -18.104 1.00 97.88 85 GLY A O 1
ATOM 703 N N . GLY A 1 86 ? 15.245 1.399 -16.558 1.00 98.31 86 GLY A N 1
ATOM 704 C CA . GLY A 1 86 ? 16.406 0.827 -17.245 1.00 98.31 86 GLY A CA 1
ATOM 705 C C . GLY A 1 86 ? 16.046 0.239 -18.610 1.00 98.31 86 GLY A C 1
ATOM 706 O O . GLY A 1 86 ? 16.701 0.547 -19.603 1.00 98.31 86 GLY A O 1
ATOM 707 N N . LEU A 1 87 ? 14.951 -0.526 -18.684 1.00 98.31 87 LEU A N 1
ATOM 708 C CA . LEU A 1 87 ? 14.452 -1.064 -19.954 1.00 98.31 87 LEU A CA 1
ATOM 709 C C . LEU A 1 87 ? 14.070 0.041 -20.946 1.00 98.31 87 LEU A C 1
ATOM 711 O O . LEU A 1 87 ? 14.435 -0.041 -22.117 1.00 98.31 87 LEU A O 1
ATOM 715 N N . ARG A 1 88 ? 13.391 1.099 -20.480 1.00 98.19 88 ARG A N 1
ATOM 716 C CA . ARG A 1 88 ? 13.058 2.257 -21.327 1.00 98.19 88 ARG A CA 1
ATOM 717 C C . ARG A 1 88 ? 14.309 2.925 -21.885 1.00 98.19 88 ARG A C 1
ATOM 719 O O . ARG A 1 88 ? 14.359 3.183 -23.081 1.00 98.19 88 ARG A O 1
ATOM 726 N N . LYS A 1 89 ? 15.327 3.148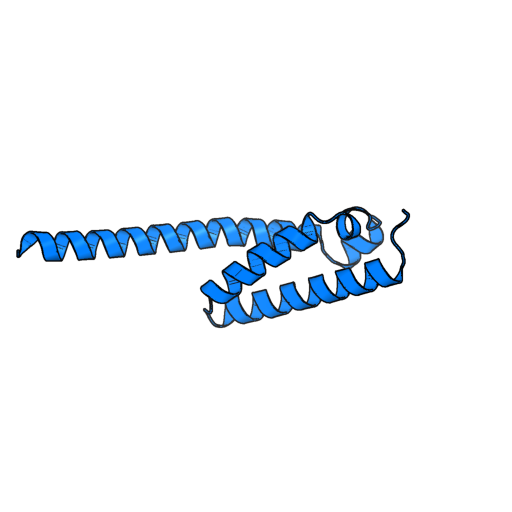 -21.047 1.00 98.31 89 LYS A N 1
ATOM 727 C CA . LYS A 1 89 ? 16.599 3.739 -21.482 1.00 98.31 89 LYS A CA 1
ATOM 728 C C . LYS A 1 89 ? 17.281 2.887 -22.553 1.00 98.31 89 LYS A C 1
ATOM 730 O O . LYS A 1 89 ? 17.720 3.438 -23.554 1.00 98.31 89 LYS A O 1
ATOM 735 N N . ASN A 1 90 ? 17.325 1.565 -22.372 1.00 98.06 90 ASN A N 1
ATOM 736 C CA . ASN A 1 90 ? 17.873 0.658 -23.384 1.00 98.06 90 ASN A CA 1
ATOM 737 C C . ASN A 1 90 ? 17.119 0.786 -24.713 1.00 98.06 90 ASN A C 1
ATOM 739 O O . ASN A 1 90 ? 17.750 0.856 -25.762 1.00 98.06 90 ASN A O 1
ATOM 743 N N . GLY A 1 91 ? 15.785 0.864 -24.665 1.00 98.00 91 GLY A N 1
ATOM 744 C CA . GLY A 1 91 ? 14.956 1.097 -25.848 1.00 98.00 91 GLY A CA 1
ATOM 745 C C . GLY A 1 91 ? 15.315 2.397 -26.568 1.00 98.00 91 GLY A C 1
ATOM 746 O O . GLY A 1 91 ? 15.541 2.375 -27.773 1.00 98.00 91 GLY A O 1
ATOM 747 N N . THR A 1 92 ? 15.440 3.505 -25.831 1.00 98.06 92 THR A N 1
ATOM 748 C CA . THR A 1 92 ? 15.875 4.795 -26.391 1.00 98.06 92 THR A CA 1
ATOM 749 C C . THR A 1 92 ? 17.254 4.686 -27.041 1.00 98.06 92 THR A C 1
ATOM 751 O O . THR A 1 92 ? 17.403 5.035 -28.203 1.00 98.06 92 THR A O 1
ATOM 754 N N . THR A 1 93 ? 18.237 4.105 -26.349 1.00 98.19 93 THR A N 1
ATOM 755 C CA . THR A 1 93 ? 19.594 3.936 -26.890 1.00 98.19 93 THR A CA 1
ATOM 756 C C . THR A 1 93 ? 19.623 3.087 -28.162 1.00 98.19 93 THR A C 1
ATOM 758 O O . THR A 1 93 ? 20.355 3.416 -29.086 1.00 98.19 93 THR A O 1
ATOM 761 N N . LEU A 1 94 ? 18.841 2.007 -28.241 1.00 98.25 94 LEU A N 1
ATOM 762 C CA . LEU A 1 94 ? 18.785 1.175 -29.448 1.00 98.25 94 LEU A CA 1
ATOM 763 C C . LEU A 1 94 ? 18.246 1.945 -30.657 1.00 98.25 94 LEU A C 1
ATOM 765 O O . LEU A 1 9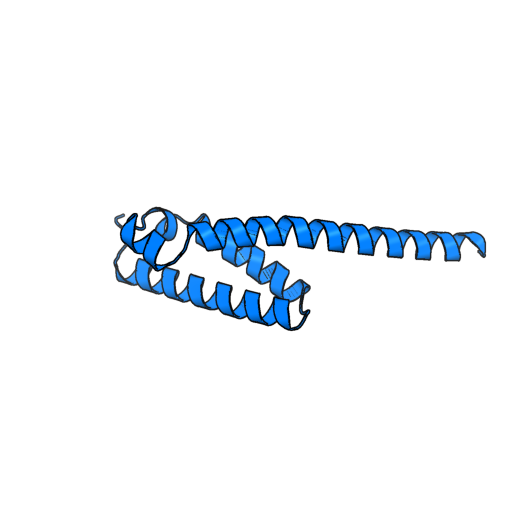4 ? 18.772 1.784 -31.754 1.00 98.25 94 LEU A O 1
ATOM 769 N N . VAL A 1 95 ? 17.221 2.774 -30.451 1.00 98.19 95 VAL A N 1
ATOM 770 C CA . VAL A 1 95 ? 16.656 3.640 -31.494 1.00 98.19 95 VAL A CA 1
ATOM 771 C C . VAL A 1 95 ? 17.670 4.705 -31.920 1.00 98.19 95 VAL A C 1
ATOM 773 O O . VAL A 1 95 ? 17.850 4.918 -33.114 1.00 98.19 95 VAL A O 1
ATOM 776 N N . ASP A 1 96 ? 18.377 5.318 -30.969 1.00 98.06 96 ASP A N 1
ATOM 777 C CA . ASP A 1 96 ? 19.396 6.340 -31.245 1.00 98.06 96 ASP A CA 1
ATOM 778 C C . ASP A 1 96 ? 20.607 5.794 -32.019 1.00 98.06 96 ASP A C 1
ATOM 780 O O . ASP A 1 96 ? 21.251 6.534 -32.747 1.00 98.06 96 ASP A O 1
ATOM 784 N N . LEU A 1 97 ? 20.948 4.508 -31.874 1.00 97.44 97 LEU A N 1
ATOM 785 C CA . LEU A 1 97 ? 22.095 3.903 -32.568 1.00 97.44 97 LEU A CA 1
ATOM 786 C C . LEU A 1 97 ? 21.870 3.679 -34.071 1.00 97.44 97 LEU A C 1
ATOM 788 O O . LEU A 1 97 ? 22.838 3.455 -34.797 1.00 97.44 97 LEU A O 1
ATOM 792 N N . VAL A 1 98 ? 20.615 3.667 -34.525 1.00 96.19 98 VAL A N 1
ATOM 793 C CA . VAL A 1 98 ? 20.245 3.390 -35.925 1.00 96.19 98 VAL A CA 1
ATOM 794 C C . VAL A 1 98 ? 19.580 4.578 -36.624 1.00 96.19 98 VAL A C 1
ATOM 796 O O . VAL A 1 98 ? 19.197 4.447 -37.787 1.00 96.19 98 VAL A O 1
ATOM 799 N N . ASN A 1 99 ? 19.454 5.709 -35.927 1.00 87.81 99 ASN A N 1
ATOM 800 C CA . ASN A 1 99 ? 19.009 6.998 -36.461 1.00 87.81 99 ASN A CA 1
ATOM 801 C C . ASN A 1 99 ? 20.194 7.960 -36.578 1.00 87.81 99 ASN A C 1
ATOM 803 O O . ASN A 1 99 ? 20.168 8.788 -37.514 1.00 87.81 99 ASN A O 1
#

Secondary structure (DSSP, 8-state):
-PPPHHHHHHHHHHHHHHHHHHHHHHHTT-HHHHHHHHHHHHHHHHSHHHHTS-HHHHHHTTHHHHHHHHHHHHHHHHHHHHHHHHHHHHHHHHHHTT-

Organism: NCBI:txid315405

pLDDT: mean 95.94, std 5.17, range [59.0, 98.62]

Radius of gyration: 18.74 Å; chains: 1; bounding box: 41×28×59 Å

Foldseek 3Di:
DDDDPVNLVVLLVVLVVLVVQLVVCVVVVVVVSNVVSLVVNVCSLPDPSVVPDDPVRCVVSVSVVSVVVSVVVVVVVVVVVVVVVVVVVVVVVVVVVVD

Sequence (99 aa):
MAVTQEEKQAEVKKLKKVVHEMGDNLTNNNFEEAFQLANELKTILEGDIIQELSLKEANELHIEDIKKTLNRYWYNNRQMRMFAGGLRKNGTTLVDLVN